Protein AF-A0A353M261-F1 (afdb_monomer_lite)

Sequence (138 aa):
PTGLLLSLHAPSGQVYTRVRRLRQSNNDLATIAEVNALSRAFSTNKVTVDQVREKLERLHKEGAPDTLQRQLIGGGGAMAFTMMYGGTMFDGLIAGVIGAIVLMVVSLLDRHPVPRVLQAALGAVVAASLAMGMSQFL

Secondary structure (DSSP, 8-state):
--EEEEEEE-TTS-EEEEEEE-SS----HHHHHHHHHHHHHHHTTSS-HHHHHHHHHHHHHTSPP--HHHHHHHHHHHHHHHHHTT--HHHHHHHHHHHHHHHHHHHHHHTTT--HHHHHHHHHHHHHHHHHHHHTT-

Structure (mmCIF, N/CA/C/O backbone):
data_AF-A0A353M261-F1
#
_entry.id   AF-A0A353M261-F1
#
loop_
_atom_site.group_PDB
_atom_site.id
_atom_site.type_symbol
_atom_site.label_atom_id
_atom_site.label_alt_id
_atom_site.label_comp_id
_atom_site.label_asym_id
_atom_site.label_entity_id
_atom_site.label_seq_id
_atom_site.pdbx_PDB_ins_code
_atom_site.Cartn_x
_atom_site.Cartn_y
_atom_site.Cartn_z
_atom_site.occupancy
_atom_site.B_iso_or_equiv
_atom_site.auth_seq_id
_atom_site.auth_comp_id
_atom_site.auth_asym_id
_atom_site.auth_atom_id
_atom_site.pdbx_PDB_model_num
ATOM 1 N N . PRO A 1 1 ? -7.851 -17.251 4.473 1.00 48.91 1 PRO A N 1
ATOM 2 C CA . PRO A 1 1 ? -9.130 -16.536 4.704 1.00 48.91 1 PRO A CA 1
ATOM 3 C C . PRO A 1 1 ? -9.028 -15.625 5.933 1.00 48.91 1 PRO A C 1
ATOM 5 O O . PRO A 1 1 ? -9.000 -16.115 7.054 1.00 48.91 1 PRO A O 1
ATOM 8 N N . THR A 1 2 ? -8.922 -14.316 5.722 1.00 78.44 2 THR A N 1
ATOM 9 C CA . THR A 1 2 ? -8.938 -13.306 6.789 1.00 78.44 2 THR A CA 1
ATOM 10 C C . THR A 1 2 ? -10.382 -12.925 7.135 1.00 78.44 2 THR A C 1
ATOM 12 O O . THR A 1 2 ? -11.243 -12.784 6.260 1.00 78.44 2 THR A O 1
ATOM 15 N N . GLY A 1 3 ? -10.678 -12.800 8.426 1.00 86.31 3 GLY A N 1
ATOM 16 C CA . GLY A 1 3 ? -12.000 -12.441 8.935 1.00 86.31 3 GLY A CA 1
ATOM 17 C C . GLY A 1 3 ? -11.885 -11.553 10.167 1.00 86.31 3 GLY A C 1
ATOM 18 O O . GLY A 1 3 ? -10.887 -11.610 10.878 1.00 86.31 3 GLY A O 1
ATOM 19 N N . LEU A 1 4 ? -12.903 -10.728 10.397 1.00 89.06 4 LEU A N 1
ATOM 20 C CA . LEU A 1 4 ? -13.033 -9.906 11.594 1.00 89.06 4 LEU A CA 1
ATOM 21 C C . LEU A 1 4 ? -13.931 -10.643 12.589 1.00 89.06 4 LEU A C 1
ATOM 23 O O . LEU A 1 4 ? -15.059 -11.012 12.248 1.00 89.06 4 LEU A O 1
ATOM 27 N N . LEU A 1 5 ? -13.422 -10.868 13.799 1.00 93.00 5 LEU A N 1
ATOM 28 C CA . LEU A 1 5 ? -14.143 -11.504 14.897 1.00 93.00 5 LEU A CA 1
ATOM 29 C C . LEU A 1 5 ? -14.386 -10.468 15.992 1.00 93.00 5 LEU A C 1
ATOM 31 O O . LEU A 1 5 ? -13.454 -9.811 16.442 1.00 93.00 5 LEU A O 1
ATOM 35 N N . LEU A 1 6 ? -15.641 -10.329 16.407 1.00 92.12 6 LEU A N 1
ATOM 36 C CA . LEU A 1 6 ? -16.053 -9.449 17.492 1.00 92.12 6 LEU A CA 1
ATOM 37 C C . LEU A 1 6 ? -16.772 -10.285 18.546 1.00 92.12 6 LEU A C 1
ATOM 39 O O . LEU A 1 6 ? -17.702 -11.017 18.208 1.00 92.12 6 LEU A O 1
ATOM 43 N N . SER A 1 7 ? -16.358 -10.160 19.805 1.00 93.25 7 SER A N 1
ATOM 44 C CA . SER A 1 7 ? -17.035 -10.784 20.941 1.00 93.25 7 SER A CA 1
ATOM 45 C C . SER A 1 7 ? -17.283 -9.748 22.032 1.00 93.25 7 SER A C 1
ATOM 47 O O . SER A 1 7 ? -16.369 -9.024 22.424 1.00 93.25 7 SER A O 1
ATOM 49 N N . LEU A 1 8 ? -18.527 -9.657 22.493 1.00 90.94 8 LEU A N 1
ATOM 50 C CA . LEU A 1 8 ? -18.977 -8.727 23.522 1.00 90.94 8 LEU A CA 1
ATOM 51 C C . LEU A 1 8 ? -19.554 -9.517 24.693 1.00 90.94 8 LEU A C 1
ATOM 53 O O . LEU A 1 8 ? -20.377 -10.410 24.495 1.00 90.94 8 LEU A O 1
ATOM 57 N N . HIS A 1 9 ? -19.135 -9.160 25.902 1.00 90.81 9 HIS A N 1
ATOM 58 C CA . HIS A 1 9 ? -19.639 -9.746 27.139 1.00 90.81 9 HIS A CA 1
ATOM 59 C C . HIS A 1 9 ? -20.566 -8.732 27.802 1.00 90.81 9 HIS A C 1
ATOM 61 O O . HIS A 1 9 ? -20.133 -7.639 28.168 1.00 90.81 9 HIS A O 1
ATOM 67 N N . ALA A 1 10 ? -21.848 -9.069 27.912 1.00 88.31 10 ALA A N 1
ATOM 68 C CA . ALA A 1 10 ? -22.809 -8.239 28.616 1.00 88.31 10 ALA A CA 1
ATOM 69 C C . ALA A 1 10 ? -22.684 -8.445 30.136 1.00 88.31 10 ALA A C 1
ATOM 71 O O . ALA A 1 10 ? -22.375 -9.556 30.576 1.00 88.31 10 ALA A O 1
ATOM 72 N N . PRO A 1 11 ? -23.010 -7.429 30.957 1.00 85.81 11 PRO A N 1
ATOM 73 C CA . PRO A 1 11 ? -23.049 -7.572 32.415 1.00 85.81 11 PRO A CA 1
ATOM 74 C C . PRO A 1 11 ? -23.992 -8.681 32.904 1.00 85.81 11 PRO A C 1
ATOM 76 O O . PRO A 1 11 ? -23.788 -9.227 33.981 1.00 85.81 11 PRO A O 1
ATOM 79 N N . SER A 1 12 ? -24.998 -9.050 32.102 1.00 89.81 12 SER A N 1
ATOM 80 C CA . SER A 1 12 ? -25.914 -10.164 32.375 1.00 89.81 12 SER A CA 1
ATOM 81 C C . SER A 1 12 ? -25.280 -11.557 32.230 1.00 89.81 12 SER A C 1
ATOM 83 O O . SER A 1 12 ? -25.973 -12.554 32.400 1.00 89.81 12 SER A O 1
ATOM 85 N N . GLY A 1 13 ? -23.995 -11.647 31.867 1.00 90.06 13 GLY A N 1
ATOM 86 C CA . GLY A 1 13 ? -23.294 -12.904 31.587 1.00 90.06 13 GLY A CA 1
ATOM 87 C C . GLY A 1 13 ? -23.494 -13.428 30.160 1.00 90.06 13 GLY A C 1
ATOM 88 O O . GLY A 1 13 ? -22.842 -14.391 29.763 1.00 90.06 13 GLY A O 1
ATOM 89 N N . GLN A 1 14 ? -24.349 -12.786 29.358 1.00 93.56 14 GLN A N 1
ATOM 90 C CA . GLN A 1 14 ? -24.562 -13.163 27.963 1.00 93.56 14 GLN A CA 1
ATOM 91 C C . GLN A 1 14 ? -23.364 -12.761 27.092 1.00 93.56 14 GLN A C 1
ATOM 93 O O . GLN A 1 14 ? -22.915 -11.613 27.123 1.00 93.56 14 GLN A O 1
ATOM 98 N N . VAL A 1 15 ? -22.900 -13.687 26.252 1.00 93.38 15 VAL A N 1
ATOM 99 C CA . VAL A 1 15 ? -21.846 -13.430 25.261 1.00 93.38 15 VAL A CA 1
ATOM 100 C C . VAL A 1 15 ? -22.459 -13.312 23.869 1.00 93.38 15 VAL A C 1
ATOM 102 O O . VAL A 1 15 ? -23.244 -14.165 23.448 1.00 93.38 15 VAL A O 1
ATOM 105 N N . TYR A 1 16 ? -22.078 -12.263 23.144 1.00 94.19 16 TYR A N 1
ATOM 106 C CA . TYR A 1 16 ? -22.451 -12.025 21.753 1.00 94.19 16 TYR A CA 1
ATOM 107 C C . TYR A 1 16 ? -21.207 -12.113 20.879 1.00 94.19 16 TYR A C 1
ATOM 109 O O . TYR A 1 16 ? -20.315 -11.275 20.991 1.00 94.19 16 TYR A O 1
ATOM 117 N N . THR A 1 17 ? -21.157 -13.094 19.979 1.00 94.31 17 THR A N 1
ATOM 118 C CA . THR A 1 17 ? -20.020 -13.280 19.068 1.00 94.31 17 THR A CA 1
ATOM 119 C C . THR A 1 17 ? -20.476 -13.178 17.620 1.00 94.31 17 THR A C 1
ATOM 121 O O . THR A 1 17 ? -21.452 -13.806 17.214 1.00 94.31 17 THR A O 1
ATOM 124 N N . ARG A 1 18 ? -19.749 -12.398 16.818 1.00 93.94 18 ARG A N 1
ATOM 125 C CA . ARG A 1 18 ? -19.987 -12.236 15.383 1.00 93.94 18 ARG A CA 1
ATOM 126 C C . ARG A 1 18 ? -18.687 -12.411 14.613 1.00 93.94 18 ARG A C 1
ATOM 128 O O . ARG A 1 18 ? -17.680 -11.782 14.926 1.00 93.94 18 ARG A O 1
ATOM 135 N N . VAL A 1 19 ? -18.737 -13.225 13.563 1.00 93.12 19 VAL A N 1
ATOM 136 C CA . VAL A 1 19 ? -17.619 -13.434 12.636 1.00 93.12 19 VAL A CA 1
ATOM 137 C C . VAL A 1 19 ? -18.021 -12.916 11.263 1.00 93.12 19 VAL A C 1
ATOM 139 O O . VAL A 1 19 ? -19.052 -13.309 10.718 1.00 93.12 19 VAL A O 1
ATOM 142 N N . ARG A 1 20 ? -17.214 -12.023 10.688 1.00 91.00 20 ARG A N 1
ATOM 143 C CA . ARG A 1 20 ? -17.421 -11.476 9.344 1.00 91.00 20 ARG A CA 1
ATOM 144 C C . ARG A 1 20 ? -16.236 -11.823 8.455 1.00 91.00 20 ARG A C 1
ATOM 146 O O . ARG A 1 20 ? -15.110 -11.410 8.718 1.00 91.00 20 ARG A O 1
ATOM 153 N N . ARG A 1 21 ? -16.491 -12.540 7.358 1.00 87.69 21 ARG A N 1
ATOM 154 C CA . ARG A 1 21 ? -15.479 -12.780 6.320 1.00 87.69 21 ARG A CA 1
ATOM 155 C C . ARG A 1 21 ? -15.219 -11.493 5.539 1.00 87.69 21 ARG A C 1
ATOM 157 O O . ARG A 1 21 ? -16.161 -10.889 5.023 1.00 87.69 21 ARG A O 1
ATOM 164 N N . LEU A 1 22 ? -13.951 -11.115 5.404 1.00 84.62 22 LEU A N 1
ATOM 165 C CA . LEU A 1 22 ? -13.533 -10.0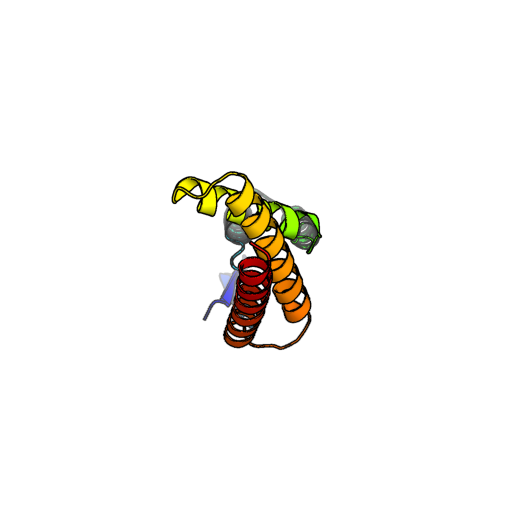13 4.541 1.00 84.62 22 LEU A CA 1
ATOM 166 C C . LEU A 1 22 ? -13.236 -10.588 3.152 1.00 84.62 22 LEU A C 1
ATOM 168 O O . LEU A 1 22 ? -12.351 -11.425 2.991 1.00 84.62 22 LEU A O 1
ATOM 172 N N . ARG A 1 23 ? -14.041 -10.211 2.150 1.00 73.19 23 ARG A N 1
ATOM 173 C CA . ARG A 1 23 ? -13.853 -10.666 0.756 1.00 73.19 23 ARG A CA 1
ATOM 174 C C . ARG A 1 23 ? -12.738 -9.904 0.047 1.00 73.19 23 ARG A C 1
ATOM 176 O O . ARG A 1 23 ? -12.088 -10.453 -0.832 1.00 73.19 23 ARG A O 1
ATOM 183 N N . GLN A 1 24 ? -12.527 -8.664 0.463 1.00 67.25 24 GLN A N 1
ATOM 184 C CA . GLN A 1 24 ? -11.432 -7.812 0.047 1.00 67.25 24 GLN A CA 1
ATOM 185 C C . GLN A 1 24 ? -10.796 -7.283 1.329 1.00 67.25 24 GLN A C 1
ATOM 187 O O . GLN A 1 24 ? -11.476 -6.677 2.155 1.00 67.25 24 GLN A O 1
ATOM 192 N N . SER A 1 25 ? -9.519 -7.588 1.534 1.00 67.38 25 SER A N 1
ATOM 193 C CA . SER A 1 25 ? -8.721 -6.999 2.604 1.00 67.38 25 SER A CA 1
ATOM 194 C C . SER A 1 25 ? -7.417 -6.504 2.006 1.00 67.38 25 SER A C 1
ATOM 196 O O . SER A 1 25 ? -6.716 -7.265 1.334 1.00 67.38 25 SER A O 1
ATOM 198 N N . ASN A 1 26 ? -7.087 -5.246 2.269 1.00 68.69 26 ASN A N 1
ATOM 199 C CA . ASN A 1 26 ? -5.722 -4.775 2.102 1.00 68.69 26 ASN A CA 1
ATOM 200 C C . ASN A 1 26 ? -4.895 -5.220 3.310 1.00 68.69 26 ASN A C 1
ATOM 202 O O . ASN A 1 26 ? -5.411 -5.303 4.425 1.00 68.69 26 ASN A O 1
ATOM 206 N N . ASN A 1 27 ? -3.616 -5.520 3.083 1.00 71.62 27 ASN A N 1
ATOM 207 C CA . ASN A 1 27 ? -2.671 -5.883 4.142 1.00 71.62 27 ASN A CA 1
ATOM 208 C C . ASN A 1 27 ? -2.121 -4.626 4.822 1.00 71.62 27 ASN A C 1
ATOM 210 O O . ASN A 1 27 ? -0.912 -4.458 4.956 1.00 71.62 27 ASN A O 1
ATOM 214 N N . ASP A 1 28 ? -3.013 -3.727 5.220 1.00 83.44 28 ASP A N 1
ATOM 215 C CA . ASP A 1 28 ? -2.632 -2.590 6.039 1.00 83.44 28 ASP A CA 1
ATOM 216 C C . ASP A 1 28 ? -2.458 -3.064 7.484 1.00 83.44 28 ASP A C 1
ATOM 218 O O . ASP A 1 28 ? -3.385 -3.075 8.299 1.00 83.44 28 ASP A O 1
ATOM 222 N N . LEU A 1 29 ? -1.245 -3.536 7.772 1.00 87.94 29 LEU A N 1
ATOM 223 C CA . LEU A 1 29 ? -0.876 -4.037 9.089 1.00 87.94 29 LEU A CA 1
ATOM 224 C C . LEU A 1 29 ? -0.922 -2.935 10.154 1.00 87.94 29 LEU A C 1
ATOM 226 O O . LEU A 1 29 ? -1.154 -3.261 11.317 1.00 87.94 29 LEU A O 1
ATOM 230 N N . ALA A 1 30 ? -0.752 -1.663 9.775 1.00 89.31 30 ALA A N 1
ATOM 231 C CA . ALA A 1 30 ? -0.845 -0.539 10.701 1.00 89.31 30 ALA A CA 1
ATOM 232 C C . ALA A 1 30 ? -2.293 -0.360 11.169 1.00 89.31 30 ALA A C 1
ATOM 234 O O . ALA A 1 30 ? -2.561 -0.436 12.368 1.00 89.31 30 ALA A O 1
ATOM 235 N N . THR A 1 31 ? -3.243 -0.280 10.232 1.00 88.81 31 THR A N 1
ATOM 236 C CA . THR A 1 31 ? -4.677 -0.224 10.555 1.00 88.81 31 THR A CA 1
ATOM 237 C C . THR A 1 31 ? -5.119 -1.444 11.370 1.00 88.81 31 THR A C 1
ATOM 239 O O . THR A 1 31 ? -5.835 -1.311 12.364 1.00 88.81 31 THR A O 1
ATOM 242 N N . ILE A 1 32 ? -4.663 -2.650 11.012 1.00 90.00 32 ILE A N 1
ATOM 243 C CA . ILE A 1 32 ? -4.963 -3.872 11.779 1.00 90.00 32 ILE A CA 1
ATOM 244 C C . ILE A 1 32 ? -4.422 -3.772 13.214 1.00 90.00 32 ILE A C 1
ATOM 246 O O . ILE A 1 32 ? -5.120 -4.133 14.167 1.00 90.00 32 ILE A O 1
ATOM 250 N N . ALA A 1 33 ? -3.189 -3.295 13.391 1.00 92.50 33 ALA A N 1
ATOM 251 C CA . ALA A 1 33 ? -2.583 -3.120 14.705 1.00 92.50 33 ALA A CA 1
ATOM 252 C C . ALA A 1 33 ? -3.339 -2.083 15.550 1.00 92.50 33 ALA A C 1
ATOM 254 O O . ALA A 1 33 ? -3.596 -2.344 16.729 1.00 92.50 33 ALA A O 1
ATOM 255 N N . GLU A 1 34 ? -3.758 -0.964 14.952 1.00 93.06 34 GLU A N 1
ATOM 256 C CA . GLU A 1 34 ? -4.533 0.084 15.623 1.00 93.06 34 GLU A CA 1
ATOM 257 C C . GLU A 1 34 ? -5.916 -0.401 16.061 1.00 93.06 34 GLU A C 1
ATOM 259 O O . GLU A 1 34 ? -6.284 -0.223 17.224 1.00 93.06 34 GLU A O 1
ATOM 264 N N . VAL A 1 35 ? -6.660 -1.091 15.191 1.00 92.81 35 VAL A N 1
ATOM 265 C CA . VAL A 1 35 ? -7.969 -1.669 15.546 1.00 92.81 35 VAL A CA 1
ATOM 266 C C . VAL A 1 35 ? -7.828 -2.687 16.683 1.00 92.81 35 VAL A C 1
ATOM 268 O O . VAL A 1 35 ? -8.615 -2.679 17.632 1.00 92.81 35 VAL A O 1
ATOM 271 N N . ASN A 1 36 ? -6.795 -3.532 16.648 1.00 93.81 36 ASN A N 1
ATOM 272 C CA . ASN A 1 36 ? -6.532 -4.500 17.715 1.00 93.81 36 ASN A CA 1
ATOM 273 C C . ASN A 1 36 ? -6.133 -3.823 19.036 1.00 93.81 36 ASN A C 1
ATOM 275 O O . ASN A 1 36 ? -6.534 -4.269 20.115 1.00 93.81 36 ASN A O 1
ATOM 279 N N . ALA A 1 37 ? -5.348 -2.745 18.979 1.00 95.25 37 ALA A N 1
ATOM 280 C CA . ALA A 1 37 ? -5.016 -1.944 20.153 1.00 95.25 37 ALA A CA 1
ATOM 281 C C . ALA A 1 37 ? -6.265 -1.268 20.738 1.00 95.25 37 ALA A C 1
ATOM 283 O O . ALA A 1 37 ? -6.460 -1.296 21.955 1.00 95.25 37 ALA A O 1
ATOM 284 N N . LEU A 1 38 ? -7.144 -0.742 19.882 1.00 95.25 38 LEU A N 1
ATOM 285 C CA . LEU A 1 38 ? -8.414 -0.141 20.277 1.00 95.25 38 LEU A CA 1
ATOM 286 C C . LEU A 1 38 ? -9.340 -1.158 20.954 1.00 95.25 38 LEU A C 1
ATOM 288 O O . LEU A 1 38 ? -9.904 -0.851 22.002 1.00 95.25 38 LEU A O 1
ATOM 292 N N . SER A 1 39 ? -9.428 -2.385 20.426 1.00 94.12 39 SER A N 1
ATOM 293 C CA . SER A 1 39 ? -10.176 -3.477 21.064 1.00 94.12 39 SER A CA 1
ATOM 294 C C . SER A 1 39 ? -9.671 -3.753 22.481 1.00 94.12 39 SER A C 1
ATOM 296 O O . SER A 1 39 ? -10.479 -3.829 23.402 1.00 94.12 39 SER A O 1
ATOM 298 N N . ARG A 1 40 ? -8.351 -3.858 22.685 1.00 94.88 40 ARG A N 1
ATOM 299 C CA . ARG A 1 40 ? -7.763 -4.081 24.020 1.00 94.88 40 ARG A CA 1
ATOM 300 C C . ARG A 1 40 ? -8.019 -2.913 24.976 1.00 94.88 40 ARG A C 1
ATOM 302 O O . ARG A 1 40 ? -8.288 -3.129 26.158 1.00 94.88 40 ARG A O 1
ATOM 309 N N . ALA A 1 41 ? -7.944 -1.679 24.479 1.00 95.31 41 ALA A N 1
ATOM 310 C CA . ALA A 1 41 ? -8.241 -0.488 25.271 1.00 95.31 41 ALA A CA 1
ATOM 311 C C . ALA A 1 41 ? -9.713 -0.454 25.710 1.00 95.31 41 ALA A C 1
ATOM 313 O O . ALA A 1 41 ? -10.002 -0.146 26.865 1.00 95.31 41 ALA A O 1
ATOM 314 N N . PHE A 1 42 ? -10.633 -0.823 24.816 1.00 94.31 42 PHE A N 1
ATOM 315 C CA . PHE A 1 42 ? -12.057 -0.899 25.127 1.00 94.31 42 PHE A CA 1
ATOM 316 C C . PHE A 1 42 ? -12.352 -1.997 26.156 1.00 94.31 42 PHE A C 1
ATOM 318 O O . PHE A 1 42 ? -13.017 -1.738 27.151 1.00 94.31 42 PHE A O 1
ATOM 325 N N . SER A 1 43 ? -11.762 -3.188 26.003 1.00 92.19 43 SER A N 1
ATOM 326 C CA . SER A 1 43 ? -11.913 -4.291 26.968 1.00 92.19 43 SER A CA 1
ATOM 327 C C . SER A 1 43 ? -11.370 -3.981 28.367 1.00 92.19 43 SER A C 1
ATOM 329 O O . SER A 1 43 ? -11.749 -4.645 29.324 1.00 92.19 43 SER A O 1
ATOM 331 N N . THR A 1 44 ? -10.481 -2.993 28.498 1.00 93.56 44 THR A N 1
ATOM 332 C CA . THR A 1 44 ? -9.914 -2.554 29.785 1.00 93.56 44 THR A CA 1
ATOM 333 C C . THR A 1 44 ? -10.565 -1.274 30.320 1.00 93.56 44 THR A C 1
ATOM 335 O O . THR A 1 44 ? -10.017 -0.657 31.229 1.00 93.56 44 THR A O 1
ATOM 338 N N . ASN A 1 45 ? -11.717 -0.863 29.767 1.00 90.75 45 ASN A N 1
ATOM 339 C CA . ASN A 1 45 ? -12.437 0.371 30.115 1.00 90.75 45 ASN A CA 1
ATOM 340 C C . ASN A 1 45 ? -11.578 1.650 30.031 1.00 90.75 45 ASN A C 1
ATOM 342 O O . ASN A 1 45 ? -11.881 2.652 30.673 1.00 90.75 45 ASN A O 1
ATOM 346 N N . LYS A 1 46 ? -10.508 1.645 29.224 1.00 93.12 46 LYS A N 1
ATOM 347 C CA . LYS A 1 46 ? -9.640 2.820 29.020 1.00 93.12 46 LYS A CA 1
ATOM 348 C C . LYS A 1 46 ? -10.200 3.810 28.003 1.00 93.12 46 LYS A C 1
ATOM 350 O O . LYS A 1 46 ? -9.705 4.929 27.913 1.00 93.12 46 LYS A O 1
ATOM 355 N N . VAL A 1 47 ? -11.175 3.384 27.204 1.00 94.94 47 VAL A N 1
ATOM 356 C CA . VAL A 1 47 ? -11.843 4.208 26.193 1.00 94.94 47 VAL A CA 1
ATOM 357 C C . VAL A 1 47 ? -13.346 3.967 26.231 1.00 94.94 47 VAL A C 1
ATOM 359 O O . VAL A 1 47 ? -13.792 2.846 26.477 1.00 94.94 47 VAL A O 1
ATOM 362 N N . THR A 1 48 ? -14.124 5.014 25.974 1.00 94.19 48 THR A N 1
ATOM 363 C CA . THR A 1 48 ? -15.588 4.927 25.886 1.00 94.19 48 THR A CA 1
ATOM 364 C C . THR A 1 48 ? -16.035 4.432 24.511 1.00 94.19 48 THR A C 1
ATOM 366 O O . THR A 1 48 ? -15.272 4.449 23.544 1.00 94.19 48 THR A O 1
ATOM 369 N N . VAL A 1 49 ? -17.300 4.014 24.397 1.00 92.81 49 VAL A N 1
ATOM 370 C CA . VAL A 1 49 ? -17.895 3.611 23.109 1.00 92.81 49 VAL A CA 1
ATOM 371 C C . VAL A 1 49 ? -17.832 4.749 22.084 1.00 92.81 49 VAL A C 1
ATOM 373 O O . VAL A 1 49 ? -17.501 4.503 20.925 1.00 92.81 49 VAL A O 1
ATOM 376 N N . ASP A 1 50 ? -18.079 5.993 22.504 1.00 95.44 50 ASP A N 1
ATOM 377 C CA . ASP A 1 50 ? -17.993 7.158 21.615 1.00 95.44 50 ASP A CA 1
ATOM 378 C C . ASP A 1 50 ? -16.570 7.381 21.092 1.00 95.44 50 ASP A C 1
ATOM 380 O O . ASP A 1 50 ? -16.387 7.600 19.897 1.00 95.44 50 ASP A O 1
ATOM 384 N N . GLN A 1 51 ? -15.555 7.229 21.948 1.00 95.25 51 GLN A N 1
ATOM 385 C CA . GLN A 1 51 ? -14.148 7.326 21.542 1.00 95.25 51 GLN A CA 1
ATOM 386 C C . GLN A 1 51 ? -13.734 6.192 20.600 1.00 95.25 51 GLN A C 1
ATOM 388 O O . GLN A 1 51 ? -12.917 6.394 19.701 1.00 95.25 51 GLN A O 1
ATOM 393 N N . VAL A 1 52 ? -14.278 4.986 20.794 1.00 95.00 52 VAL A N 1
ATOM 394 C CA . VAL A 1 52 ? -14.077 3.873 19.857 1.00 95.00 52 VAL A CA 1
ATOM 395 C C . VAL A 1 52 ? -14.683 4.217 18.499 1.00 95.00 52 VAL A C 1
ATOM 397 O O . VAL A 1 52 ? -14.004 4.044 17.489 1.00 9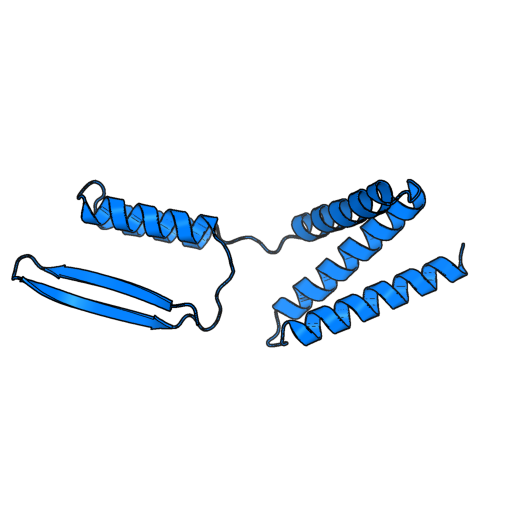5.00 52 VAL A O 1
ATOM 400 N N . ARG A 1 53 ? -15.916 4.744 18.461 1.00 95.31 53 ARG A N 1
ATOM 401 C CA . ARG A 1 53 ? -16.566 5.177 17.214 1.00 95.31 53 ARG A CA 1
ATOM 402 C C . ARG A 1 53 ? -15.733 6.237 16.498 1.00 95.31 53 ARG A C 1
ATOM 404 O O . ARG A 1 53 ? -15.418 6.052 15.329 1.00 95.31 53 ARG A O 1
ATOM 411 N N . GLU A 1 54 ? -15.325 7.289 17.200 1.00 95.62 54 GLU A N 1
ATOM 412 C CA . GLU A 1 54 ? -14.526 8.382 16.633 1.00 95.62 54 GLU A CA 1
ATOM 413 C C . GLU A 1 54 ? -13.200 7.880 16.042 1.00 95.62 54 GLU A C 1
ATOM 415 O O . GLU A 1 54 ? -12.856 8.202 14.905 1.00 95.62 54 GLU A O 1
ATOM 420 N N . LYS A 1 55 ? -12.471 7.025 16.771 1.00 94.12 55 LYS A N 1
ATOM 421 C CA . LYS A 1 55 ? -11.209 6.450 16.281 1.00 94.12 55 LYS A CA 1
ATOM 422 C C . LYS A 1 55 ? -11.409 5.546 15.068 1.00 94.12 55 LYS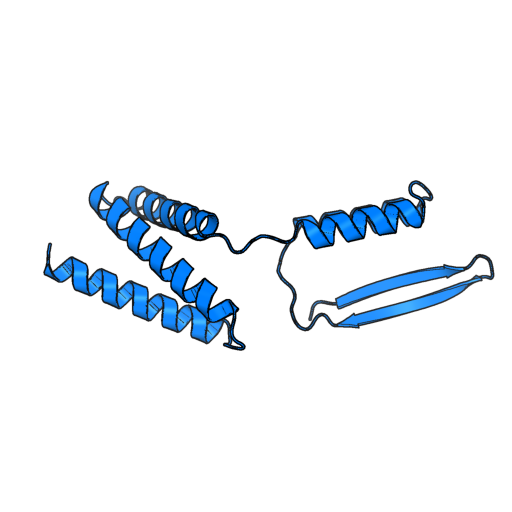 A C 1
ATOM 424 O O . LYS A 1 55 ? -10.599 5.591 14.147 1.00 94.12 55 LYS A O 1
ATOM 429 N N . LEU A 1 56 ? -12.474 4.746 15.043 1.00 93.56 56 LEU A N 1
ATOM 430 C CA . LEU A 1 56 ? -12.805 3.917 13.882 1.00 93.56 56 LEU A CA 1
ATOM 431 C C . LEU A 1 56 ? -13.198 4.768 12.666 1.00 93.56 56 LEU A C 1
ATOM 433 O O . LEU A 1 56 ? -12.798 4.445 11.550 1.00 93.56 56 LEU A O 1
ATOM 437 N N . GLU A 1 57 ? -13.936 5.861 12.863 1.00 93.25 57 GLU A N 1
ATOM 438 C CA . GLU A 1 57 ? -14.266 6.812 11.794 1.00 93.25 57 GLU A CA 1
ATOM 439 C C . GLU A 1 57 ? -13.022 7.519 11.252 1.00 93.25 57 GLU A C 1
ATOM 441 O O . GLU A 1 57 ? -12.903 7.705 10.040 1.00 93.25 57 GLU A O 1
ATOM 446 N N . ARG A 1 58 ? -12.076 7.880 12.126 1.00 91.94 58 ARG A N 1
ATOM 447 C CA . ARG A 1 58 ? -10.787 8.450 11.724 1.00 91.94 58 ARG A CA 1
ATOM 448 C C . ARG A 1 58 ? -9.994 7.464 10.866 1.00 91.94 58 ARG A C 1
ATOM 450 O O . ARG A 1 58 ? -9.644 7.804 9.741 1.00 91.94 58 ARG A O 1
ATOM 457 N N . LEU A 1 59 ? -9.822 6.231 11.346 1.00 88.75 59 LEU A N 1
ATOM 458 C CA . LEU A 1 59 ? -9.156 5.151 10.609 1.00 88.75 59 LEU A CA 1
ATOM 459 C C . LEU A 1 59 ? -9.812 4.872 9.252 1.00 88.75 59 LEU A C 1
ATOM 461 O O . LEU A 1 59 ? -9.137 4.559 8.277 1.00 88.75 59 LEU A O 1
ATOM 465 N N . HIS A 1 60 ? -11.138 4.995 9.167 1.00 85.62 60 HIS A N 1
ATOM 466 C CA . HIS A 1 60 ? -11.854 4.833 7.907 1.00 85.62 60 HIS A CA 1
ATOM 467 C C . HIS A 1 60 ? -11.544 5.955 6.903 1.00 85.62 60 HIS A C 1
ATOM 469 O O . HIS A 1 60 ? -11.418 5.684 5.710 1.00 85.62 60 HIS A O 1
ATOM 475 N N . LYS A 1 61 ? -11.407 7.201 7.376 1.00 82.88 61 LYS A N 1
ATOM 476 C CA . LYS A 1 61 ? -11.094 8.378 6.546 1.00 82.88 61 LYS A CA 1
ATOM 477 C C . LYS A 1 61 ? -9.621 8.461 6.144 1.00 82.88 61 LYS A C 1
ATOM 479 O O . LYS A 1 61 ? -9.327 8.980 5.075 1.00 82.88 61 LYS A O 1
ATOM 484 N N . GLU A 1 62 ? -8.717 7.952 6.978 1.00 75.56 62 GLU A N 1
ATOM 485 C CA . GLU A 1 62 ? -7.267 7.900 6.724 1.00 75.56 62 GLU A CA 1
ATOM 486 C C . GLU A 1 62 ? -6.869 6.854 5.668 1.00 75.56 62 GLU A C 1
ATOM 488 O O . GLU A 1 62 ? -5.705 6.796 5.273 1.00 75.56 62 GLU A O 1
ATOM 493 N N . GLY A 1 63 ? -7.823 6.046 5.185 1.00 63.62 63 GLY A N 1
ATOM 494 C CA . GLY A 1 63 ? -7.598 5.063 4.130 1.00 63.62 63 GLY A CA 1
ATOM 495 C C . GLY A 1 63 ? -6.812 5.644 2.950 1.00 63.62 63 GLY A C 1
ATOM 496 O O . GLY A 1 63 ? -7.133 6.718 2.442 1.00 63.62 63 GLY A O 1
ATOM 497 N N . ALA A 1 64 ? -5.761 4.925 2.543 1.00 57.28 64 ALA A N 1
ATOM 498 C CA . ALA A 1 64 ? -4.735 5.429 1.639 1.00 57.28 64 ALA A CA 1
ATOM 499 C C . ALA A 1 64 ? -5.329 6.034 0.351 1.00 57.28 64 ALA A C 1
ATOM 501 O O . ALA A 1 64 ? -6.012 5.326 -0.398 1.00 57.28 64 ALA A O 1
ATOM 502 N N . PRO A 1 65 ? -5.046 7.312 0.046 1.00 55.12 65 PRO A N 1
ATOM 503 C CA . PRO A 1 65 ? -5.418 7.876 -1.235 1.00 55.12 65 PRO A CA 1
ATOM 504 C C . PRO A 1 65 ? -4.575 7.215 -2.334 1.00 55.12 65 PRO A C 1
ATOM 506 O O . PRO A 1 65 ? -3.351 7.115 -2.234 1.00 55.12 65 PRO A O 1
ATOM 509 N N . ASP A 1 66 ? -5.234 6.757 -3.396 1.00 60.22 66 ASP A N 1
ATOM 510 C CA . ASP A 1 66 ? -4.578 6.252 -4.603 1.00 60.22 66 ASP A CA 1
ATOM 511 C C . ASP A 1 66 ? -4.065 7.445 -5.424 1.00 60.22 66 ASP A C 1
ATOM 513 O O . ASP A 1 66 ? -4.678 7.885 -6.398 1.00 60.22 66 ASP A O 1
ATOM 517 N N . THR A 1 67 ? -2.994 8.071 -4.936 1.00 67.00 67 THR A N 1
ATOM 518 C CA . THR A 1 67 ? -2.428 9.295 -5.505 1.00 67.00 67 THR A CA 1
ATOM 519 C C . THR A 1 67 ? -1.265 9.013 -6.438 1.00 67.00 67 THR A C 1
ATOM 521 O O . THR A 1 67 ? -0.462 8.099 -6.251 1.00 67.00 67 THR A O 1
ATOM 524 N N . LEU A 1 68 ? -1.114 9.909 -7.412 1.00 74.06 68 LEU A N 1
ATOM 525 C CA . LEU A 1 68 ? 0.006 9.951 -8.352 1.00 74.06 68 LEU A CA 1
ATOM 526 C C . LEU A 1 68 ? 1.375 10.002 -7.633 1.00 74.06 68 LEU A C 1
ATOM 528 O O . LEU A 1 68 ? 2.362 9.472 -8.131 1.00 74.06 68 LEU A O 1
ATOM 532 N N . GLN A 1 69 ? 1.421 10.534 -6.403 1.00 81.38 69 GLN A N 1
ATOM 533 C CA . GLN A 1 69 ? 2.604 10.490 -5.531 1.00 81.38 69 GLN A CA 1
ATOM 534 C C . GLN A 1 69 ? 3.091 9.065 -5.238 1.00 81.38 69 GLN A C 1
ATOM 536 O O . GLN A 1 69 ? 4.293 8.816 -5.282 1.00 81.38 69 GLN A O 1
ATOM 541 N N . ARG A 1 70 ? 2.186 8.111 -4.986 1.00 82.06 70 ARG A N 1
ATOM 542 C CA . ARG A 1 70 ? 2.553 6.710 -4.725 1.00 82.06 70 ARG A CA 1
ATOM 543 C C . ARG A 1 70 ? 3.244 6.080 -5.935 1.00 82.06 70 ARG A C 1
ATOM 545 O O . ARG A 1 70 ? 4.203 5.330 -5.770 1.00 82.06 70 ARG A O 1
ATOM 552 N N . GLN A 1 71 ? 2.776 6.407 -7.138 1.00 85.38 71 GLN A N 1
ATOM 553 C CA . GLN A 1 71 ? 3.343 5.910 -8.394 1.00 85.38 71 GLN A CA 1
ATOM 554 C C . GLN A 1 71 ? 4.748 6.486 -8.624 1.00 85.38 71 GLN A C 1
ATOM 556 O O . GLN A 1 71 ? 5.667 5.737 -8.945 1.00 85.38 71 GLN A O 1
ATOM 561 N N . LEU A 1 72 ? 4.940 7.786 -8.369 1.00 86.12 72 LEU A N 1
ATOM 562 C CA . LEU A 1 72 ? 6.249 8.443 -8.468 1.00 86.12 72 LEU A CA 1
ATOM 563 C C . LEU A 1 72 ? 7.260 7.890 -7.454 1.00 86.12 72 LEU A C 1
ATOM 565 O O . LEU A 1 72 ? 8.389 7.580 -7.824 1.00 86.12 72 LEU A O 1
ATOM 569 N N . ILE A 1 73 ? 6.854 7.712 -6.192 1.00 89.12 73 ILE A N 1
ATOM 570 C CA . ILE A 1 73 ? 7.716 7.130 -5.149 1.00 89.12 73 ILE A CA 1
ATOM 571 C C . ILE A 1 73 ? 8.096 5.690 -5.508 1.00 89.12 73 ILE A C 1
ATOM 573 O O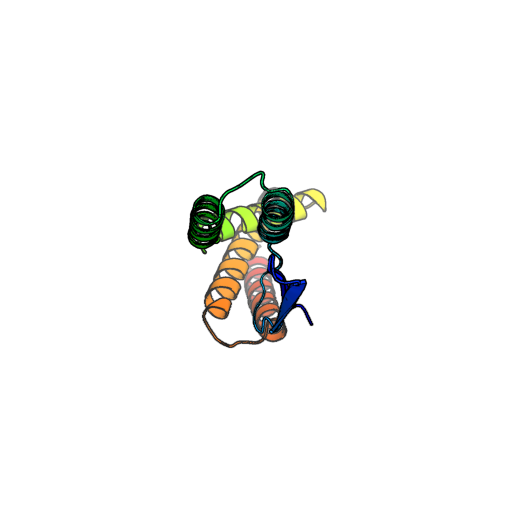 . ILE A 1 73 ? 9.256 5.306 -5.376 1.00 89.12 73 ILE A O 1
ATOM 577 N N . GLY A 1 74 ? 7.142 4.896 -5.999 1.00 87.44 74 GLY A N 1
ATOM 578 C CA . GLY A 1 74 ? 7.422 3.532 -6.438 1.00 87.44 74 GLY A CA 1
ATOM 579 C C . GLY A 1 74 ? 8.364 3.468 -7.648 1.00 87.44 74 GLY A C 1
ATOM 580 O O . GLY A 1 74 ? 9.241 2.607 -7.680 1.00 87.44 74 GLY A O 1
ATOM 581 N N . GLY A 1 75 ? 8.267 4.421 -8.583 1.00 91.94 75 GLY A N 1
ATOM 582 C CA . GLY A 1 75 ? 9.269 4.623 -9.635 1.00 91.94 75 GLY A CA 1
ATOM 583 C C . GLY A 1 75 ? 10.653 4.954 -9.067 1.00 91.94 75 GLY A C 1
ATOM 584 O O . GLY A 1 75 ? 11.646 4.351 -9.464 1.00 91.94 75 GLY A O 1
ATOM 585 N N . GLY A 1 76 ? 10.731 5.822 -8.055 1.00 94.00 76 GLY A N 1
ATOM 586 C CA . GLY A 1 76 ? 11.973 6.067 -7.311 1.00 94.00 76 GLY A CA 1
ATOM 587 C C . GLY A 1 76 ? 12.568 4.791 -6.700 1.00 94.00 76 GLY A C 1
ATOM 588 O O . GLY A 1 76 ? 13.779 4.587 -6.744 1.00 94.00 76 GLY A O 1
ATOM 589 N N . GLY A 1 77 ? 11.719 3.882 -6.212 1.00 94.19 77 GLY A N 1
ATOM 590 C CA . GLY A 1 77 ? 12.135 2.547 -5.778 1.00 94.19 77 GLY A CA 1
ATOM 591 C C . GLY A 1 77 ? 12.790 1.738 -6.901 1.00 94.19 77 GLY A C 1
ATOM 592 O O . GLY A 1 77 ? 13.870 1.188 -6.703 1.00 94.19 77 GLY A O 1
ATOM 593 N N . ALA A 1 78 ? 12.184 1.707 -8.092 1.00 94.69 78 ALA A N 1
ATOM 594 C CA . ALA A 1 78 ? 12.749 1.013 -9.253 1.00 94.69 78 ALA A CA 1
ATOM 595 C C . ALA A 1 78 ? 14.111 1.595 -9.677 1.00 94.69 78 ALA A C 1
ATOM 597 O O . ALA A 1 78 ? 15.049 0.837 -9.912 1.00 94.69 78 ALA A O 1
ATOM 598 N N . MET A 1 79 ? 14.250 2.925 -9.686 1.00 95.69 79 MET A N 1
ATOM 599 C CA . MET A 1 79 ? 15.530 3.606 -9.918 1.00 95.69 79 MET A CA 1
ATOM 600 C C . MET A 1 79 ? 16.597 3.166 -8.906 1.00 95.69 79 MET A C 1
ATOM 602 O O . MET A 1 79 ? 17.695 2.770 -9.298 1.00 95.69 79 MET A O 1
ATOM 606 N N . ALA A 1 80 ? 16.270 3.204 -7.611 1.00 95.88 80 ALA A N 1
ATOM 607 C CA . ALA A 1 80 ? 17.193 2.824 -6.546 1.00 95.88 80 ALA A CA 1
ATOM 608 C C . ALA A 1 80 ? 17.639 1.358 -6.665 1.00 95.88 80 ALA A C 1
ATOM 610 O O . ALA A 1 80 ? 18.822 1.063 -6.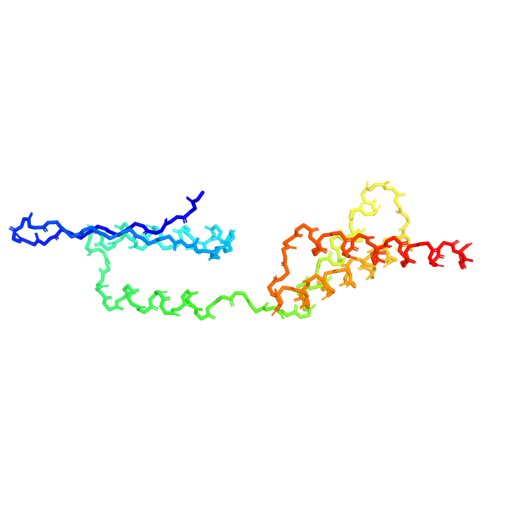497 1.00 95.88 80 ALA A O 1
ATOM 611 N N . PHE A 1 81 ? 16.722 0.448 -7.008 1.00 95.81 81 PHE A N 1
ATOM 612 C CA . PHE A 1 81 ? 17.058 -0.955 -7.249 1.00 95.81 81 PHE A CA 1
ATOM 613 C C . PHE A 1 81 ? 18.014 -1.122 -8.431 1.00 95.81 81 PHE A C 1
ATOM 615 O O . PHE A 1 81 ? 19.026 -1.803 -8.287 1.00 95.81 81 PHE A O 1
ATOM 622 N N . THR A 1 82 ? 17.760 -0.475 -9.569 1.00 95.50 82 THR A N 1
ATOM 623 C CA . THR A 1 82 ? 18.662 -0.546 -10.730 1.00 95.50 82 THR A CA 1
ATOM 624 C C . THR A 1 82 ? 20.071 -0.073 -10.382 1.00 95.50 82 THR A C 1
ATOM 626 O O . THR A 1 82 ? 21.046 -0.744 -10.715 1.00 95.50 82 THR A O 1
ATOM 629 N N . MET A 1 83 ? 20.188 1.029 -9.639 1.00 95.31 83 MET A N 1
ATOM 630 C CA . MET A 1 83 ? 21.477 1.532 -9.158 1.00 95.31 83 MET A CA 1
ATOM 631 C C . MET A 1 83 ? 22.166 0.556 -8.197 1.00 95.31 83 MET A C 1
ATOM 633 O O . MET A 1 83 ? 23.370 0.334 -8.299 1.00 95.31 83 MET A O 1
ATOM 637 N N . MET A 1 84 ? 21.408 -0.067 -7.289 1.00 96.69 84 MET A N 1
ATOM 638 C CA . MET A 1 84 ? 21.930 -1.057 -6.339 1.00 96.69 84 MET A CA 1
ATOM 639 C C . MET A 1 84 ? 22.513 -2.291 -7.044 1.00 96.69 84 MET A C 1
ATOM 641 O O . MET A 1 84 ? 23.489 -2.863 -6.566 1.00 96.69 84 MET A O 1
ATOM 645 N N . TYR A 1 85 ? 21.948 -2.680 -8.189 1.00 95.44 85 TYR A N 1
ATOM 646 C CA . TYR A 1 85 ? 22.427 -3.797 -9.009 1.00 95.44 85 TYR A CA 1
ATOM 647 C C . TYR A 1 85 ? 23.479 -3.392 -10.058 1.00 95.44 85 TYR A C 1
ATOM 649 O O . TYR A 1 85 ? 23.795 -4.182 -10.946 1.00 95.44 85 TYR A O 1
ATOM 657 N N . GLY A 1 86 ? 24.059 -2.192 -9.940 1.00 92.50 86 GLY A N 1
ATOM 658 C CA . GLY A 1 86 ? 25.180 -1.742 -10.769 1.00 92.50 86 GLY A CA 1
ATOM 659 C C . GLY A 1 86 ? 24.789 -1.042 -12.073 1.00 92.50 86 GLY A C 1
ATOM 660 O O . GLY A 1 86 ? 25.653 -0.837 -12.921 1.00 92.50 86 GLY A O 1
ATOM 661 N N . GLY A 1 87 ? 23.519 -0.665 -12.246 1.00 92.19 87 GLY A N 1
ATOM 662 C CA . GLY A 1 87 ? 23.077 0.168 -13.365 1.00 92.19 87 GLY A CA 1
ATOM 663 C C . GLY A 1 87 ? 23.561 1.616 -13.247 1.00 92.19 87 GLY A C 1
ATOM 664 O O . GLY A 1 87 ? 23.807 2.134 -12.154 1.00 92.19 87 GLY A O 1
ATOM 665 N N . THR A 1 88 ? 23.682 2.296 -14.383 1.00 94.06 88 THR A N 1
ATOM 666 C CA . THR A 1 88 ? 24.070 3.711 -14.434 1.00 94.06 88 THR A CA 1
ATOM 667 C C . THR A 1 88 ? 22.936 4.628 -13.954 1.00 94.06 88 THR A C 1
ATOM 669 O O . THR A 1 88 ? 21.789 4.205 -13.806 1.00 94.06 88 THR A O 1
ATOM 672 N N . MET A 1 89 ? 23.219 5.922 -13.742 1.00 92.44 89 MET A N 1
ATOM 673 C CA . MET A 1 89 ? 22.159 6.905 -13.432 1.00 92.44 89 MET A CA 1
ATOM 674 C C . MET A 1 89 ? 21.105 6.975 -14.534 1.00 92.44 89 MET A C 1
ATOM 676 O O . MET A 1 89 ? 19.928 7.198 -14.258 1.00 92.44 89 MET A O 1
ATOM 680 N N . PHE A 1 90 ? 21.529 6.766 -15.778 1.00 92.06 90 PHE A N 1
ATOM 681 C CA . PHE A 1 90 ? 20.641 6.764 -16.924 1.00 92.06 90 PHE A CA 1
ATOM 682 C C . PHE A 1 90 ? 19.733 5.524 -16.929 1.00 92.06 90 PHE A C 1
ATOM 684 O O . PHE A 1 90 ? 18.517 5.666 -17.054 1.00 92.06 90 PHE A O 1
ATOM 691 N N . ASP A 1 91 ? 20.285 4.338 -16.655 1.00 92.12 91 ASP A N 1
ATOM 692 C CA . ASP A 1 91 ? 19.498 3.105 -16.491 1.00 92.12 91 ASP A CA 1
ATOM 693 C C . ASP A 1 91 ? 18.517 3.221 -15.319 1.00 92.12 91 ASP A C 1
ATOM 695 O O . ASP A 1 91 ? 17.367 2.789 -15.408 1.00 92.12 91 ASP A O 1
ATOM 699 N N . GLY A 1 92 ? 18.949 3.853 -14.224 1.00 94.31 92 GLY A N 1
ATOM 700 C CA . GLY A 1 92 ? 18.104 4.160 -13.075 1.00 94.31 92 GLY A CA 1
ATOM 701 C C . GLY A 1 92 ? 16.939 5.082 -13.437 1.00 94.31 92 GLY A C 1
ATOM 702 O O . GLY A 1 92 ? 15.806 4.818 -13.036 1.00 94.31 92 GLY A O 1
ATOM 703 N N . LEU A 1 93 ? 17.178 6.136 -14.225 1.00 93.88 93 LEU A N 1
ATOM 704 C CA . LEU A 1 93 ? 16.124 7.047 -14.679 1.00 93.88 93 LEU A CA 1
ATOM 705 C C . LEU A 1 93 ? 15.109 6.336 -15.576 1.00 93.88 93 LEU A C 1
ATOM 707 O O . LEU A 1 93 ? 13.904 6.472 -15.356 1.00 93.88 93 LEU A O 1
ATOM 711 N N . ILE A 1 94 ? 15.584 5.529 -16.526 1.00 93.31 94 ILE A N 1
ATOM 712 C CA . ILE A 1 94 ? 14.730 4.703 -17.386 1.00 93.31 94 ILE A CA 1
ATOM 713 C C . ILE A 1 94 ? 13.890 3.741 -16.545 1.00 93.31 94 ILE A C 1
ATOM 715 O O . ILE A 1 94 ? 12.663 3.721 -16.663 1.00 93.31 94 ILE A O 1
ATOM 719 N N . ALA A 1 95 ? 14.526 2.984 -15.651 1.00 94.44 95 ALA A N 1
ATOM 720 C CA . ALA A 1 95 ? 13.842 2.037 -14.780 1.00 94.44 95 ALA A CA 1
ATOM 721 C C . ALA A 1 95 ? 12.817 2.726 -13.871 1.00 94.44 95 ALA A C 1
ATOM 723 O O . ALA A 1 95 ? 11.734 2.186 -13.648 1.00 94.44 95 ALA A O 1
ATOM 724 N N . GLY A 1 96 ? 13.121 3.932 -13.388 1.00 95.12 96 GLY A N 1
ATOM 725 C CA . GLY A 1 96 ? 12.202 4.716 -12.576 1.00 95.12 96 GLY A CA 1
ATOM 726 C C . GLY A 1 96 ? 10.954 5.154 -13.337 1.00 95.12 96 GLY A C 1
ATOM 727 O O . GLY A 1 96 ? 9.841 4.998 -12.829 1.00 95.12 96 GLY A O 1
ATOM 728 N N . VAL A 1 97 ? 11.113 5.632 -14.576 1.00 94.31 97 VAL A N 1
ATOM 729 C CA . VAL A 1 97 ? 9.986 5.995 -15.451 1.00 94.31 97 VAL A CA 1
ATOM 730 C C . VAL A 1 97 ? 9.144 4.764 -15.789 1.00 94.31 97 VAL A C 1
ATOM 732 O O . VAL A 1 97 ? 7.924 4.797 -15.625 1.00 94.31 97 VAL A O 1
ATOM 735 N N . ILE A 1 98 ? 9.778 3.657 -16.187 1.00 95.00 98 ILE A N 1
ATOM 736 C CA . ILE A 1 98 ? 9.079 2.397 -16.481 1.00 95.00 98 ILE A CA 1
ATOM 737 C C . ILE A 1 98 ? 8.321 1.906 -15.241 1.00 95.00 98 ILE A C 1
ATOM 739 O O . ILE A 1 98 ? 7.137 1.587 -15.334 1.00 95.00 98 ILE A O 1
ATOM 743 N N . GLY A 1 99 ? 8.960 1.902 -14.068 1.00 95.12 99 GLY A N 1
ATOM 744 C CA . GLY A 1 99 ? 8.343 1.496 -12.805 1.00 95.12 99 GLY A CA 1
ATOM 745 C C . GLY A 1 99 ? 7.127 2.348 -12.433 1.00 95.12 99 GLY A C 1
ATOM 746 O O . GLY A 1 99 ? 6.092 1.803 -12.048 1.00 95.12 99 GLY A O 1
ATOM 747 N N . ALA A 1 100 ? 7.205 3.670 -12.610 1.00 94.25 100 ALA A N 1
ATOM 748 C CA . ALA A 1 100 ? 6.076 4.570 -12.379 1.00 94.25 100 ALA A CA 1
ATOM 749 C C . ALA A 1 100 ? 4.907 4.295 -13.343 1.00 94.25 100 ALA A C 1
ATOM 751 O O . ALA A 1 100 ? 3.756 4.240 -12.905 1.00 94.25 100 ALA A O 1
ATOM 752 N N . ILE A 1 101 ? 5.187 4.063 -14.633 1.00 94.06 101 ILE A N 1
ATOM 753 C CA . ILE A 1 101 ? 4.161 3.729 -15.636 1.00 94.06 101 ILE A CA 1
ATOM 754 C C . ILE A 1 101 ? 3.496 2.389 -15.310 1.00 94.06 101 ILE A C 1
ATOM 756 O O . ILE A 1 101 ? 2.271 2.287 -15.338 1.00 94.06 101 ILE A O 1
ATOM 760 N N . VAL A 1 102 ? 4.274 1.368 -14.945 1.00 94.38 102 VAL A N 1
ATOM 761 C CA . VAL A 1 102 ? 3.739 0.060 -14.535 1.00 94.38 102 VAL A CA 1
ATOM 762 C C . VAL A 1 102 ? 2.815 0.209 -13.329 1.00 94.38 102 VAL A C 1
ATOM 764 O O . VAL A 1 102 ? 1.712 -0.335 -13.334 1.00 94.38 102 VAL A O 1
ATOM 767 N N . LEU A 1 103 ? 3.216 0.984 -12.318 1.00 92.38 103 LEU A N 1
ATOM 768 C CA . LEU A 1 103 ? 2.378 1.253 -11.147 1.00 92.38 103 LEU A CA 1
ATOM 769 C C . LEU A 1 103 ? 1.106 2.022 -11.503 1.00 92.38 103 LEU A C 1
ATOM 771 O O . LEU A 1 103 ? 0.057 1.740 -10.927 1.00 92.38 103 LEU A O 1
ATOM 775 N N . MET A 1 104 ? 1.174 2.953 -12.455 1.00 91.19 104 MET A N 1
ATOM 776 C CA . MET A 1 104 ? 0.000 3.659 -12.967 1.00 91.19 104 MET A CA 1
ATOM 777 C C . MET A 1 104 ? -0.975 2.700 -13.655 1.00 91.19 104 MET A C 1
ATOM 779 O O . MET A 1 104 ? -2.167 2.727 -13.357 1.00 91.19 104 MET A O 1
ATOM 783 N N . VAL A 1 105 ? -0.478 1.806 -14.514 1.00 91.19 105 VAL A N 1
ATOM 784 C CA . VAL A 1 105 ? -1.297 0.776 -15.170 1.00 91.19 105 VAL A CA 1
ATOM 785 C C . VAL A 1 105 ? -1.937 -0.141 -14.129 1.00 91.19 105 VAL A C 1
ATOM 787 O O . VAL A 1 105 ? -3.152 -0.311 -14.133 1.00 91.19 105 VAL A O 1
ATOM 790 N N . VAL A 1 106 ? -1.163 -0.683 -13.188 1.00 90.25 106 VAL A N 1
ATOM 791 C CA . VAL A 1 106 ? -1.690 -1.576 -12.141 1.00 90.25 106 VAL A CA 1
ATOM 792 C C . VAL A 1 106 ? -2.741 -0.869 -11.271 1.00 90.25 106 VAL A C 1
ATOM 794 O O . VAL A 1 106 ? -3.793 -1.447 -11.017 1.00 90.25 106 VAL A O 1
ATOM 797 N N . SER A 1 107 ? -2.516 0.393 -10.891 1.00 87.56 107 SER A N 1
ATOM 798 C CA . SER A 1 107 ? -3.477 1.216 -10.130 1.00 87.56 107 SER A CA 1
ATOM 799 C C . SER A 1 107 ? -4.778 1.474 -10.905 1.00 87.56 107 SER A C 1
ATOM 801 O O . SER A 1 107 ? -5.865 1.414 -10.331 1.00 87.56 107 SER A O 1
ATOM 803 N N . LEU A 1 108 ? -4.711 1.679 -12.226 1.00 87.31 108 LEU A N 1
ATOM 804 C CA . LEU A 1 108 ? -5.911 1.766 -13.066 1.00 87.31 108 LEU A CA 1
ATOM 805 C C . LEU A 1 108 ? -6.682 0.442 -13.090 1.00 87.31 108 LEU A C 1
ATOM 807 O O . LEU A 1 108 ? -7.910 0.442 -13.000 1.00 87.31 108 LEU A O 1
ATOM 811 N N . LEU A 1 109 ? -5.977 -0.688 -13.168 1.00 87.25 109 LEU A N 1
ATOM 812 C CA . LEU A 1 109 ? -6.602 -2.009 -13.156 1.00 87.25 109 LEU A CA 1
ATOM 813 C C . LEU A 1 109 ? -7.204 -2.382 -11.797 1.00 87.25 109 LEU A C 1
ATOM 815 O O . LEU A 1 109 ? -8.172 -3.141 -11.766 1.00 87.25 109 LEU A O 1
ATOM 819 N N . ASP A 1 110 ? -6.680 -1.847 -10.695 1.00 83.75 110 ASP A N 1
ATOM 820 C CA . ASP A 1 110 ? -7.247 -2.021 -9.351 1.00 83.75 110 ASP A CA 1
ATOM 821 C C . ASP A 1 110 ? -8.661 -1.430 -9.220 1.00 83.75 110 ASP A C 1
ATOM 823 O O . ASP A 1 110 ? -9.434 -1.854 -8.360 1.00 83.75 110 ASP A O 1
ATOM 827 N N . ARG A 1 111 ? -9.048 -0.502 -10.108 1.00 82.50 111 ARG A N 1
ATOM 828 C CA . ARG 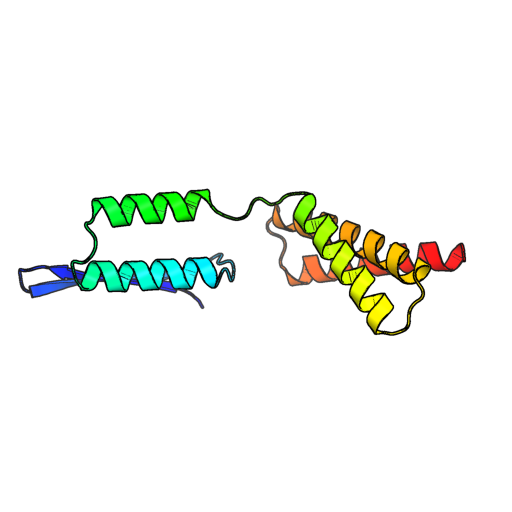A 1 111 ? -10.415 0.049 -10.171 1.00 82.50 111 ARG A CA 1
ATOM 829 C C . ARG A 1 111 ? -11.424 -0.912 -10.802 1.00 82.50 111 ARG A C 1
ATOM 831 O O . ARG A 1 111 ? -12.627 -0.659 -10.751 1.00 82.50 111 ARG A O 1
ATOM 838 N N . HIS A 1 112 ? -10.955 -2.010 -11.388 1.00 85.25 112 HIS A N 1
ATOM 839 C CA . HIS A 1 112 ? -11.770 -3.017 -12.054 1.00 85.25 112 HIS A CA 1
ATOM 840 C C . HIS A 1 112 ? -11.690 -4.364 -11.318 1.00 85.25 112 HIS A C 1
ATOM 842 O O . HIS A 1 112 ? -10.729 -4.627 -10.596 1.00 85.25 112 HIS A O 1
ATOM 848 N N . PRO A 1 113 ? -12.668 -5.272 -11.502 1.00 84.88 113 PRO A N 1
ATOM 849 C CA . PRO A 1 113 ? -12.661 -6.601 -10.883 1.00 84.88 113 PRO A CA 1
ATOM 850 C C . PRO A 1 113 ? -11.672 -7.562 -11.576 1.00 84.88 113 PRO A C 1
ATOM 852 O O . PRO A 1 113 ? -12.008 -8.707 -11.878 1.00 84.88 113 PRO A O 1
ATOM 855 N N . VAL A 1 114 ? -10.452 -7.100 -11.859 1.00 87.19 114 VAL A N 1
ATOM 856 C CA . VAL A 1 114 ? -9.393 -7.882 -12.501 1.00 87.19 114 VAL A CA 1
ATOM 857 C C . VAL A 1 114 ? -8.593 -8.627 -11.423 1.00 87.19 114 VAL A C 1
ATOM 859 O O . VAL A 1 114 ? -8.130 -8.010 -10.465 1.00 87.19 114 VAL A O 1
ATOM 862 N N . PRO A 1 115 ? -8.390 -9.951 -11.541 1.00 88.75 115 PRO A N 1
ATOM 863 C CA . PRO A 1 115 ? -7.537 -10.703 -10.623 1.00 88.75 115 PRO A CA 1
ATOM 864 C C . PRO A 1 115 ? -6.097 -10.170 -10.572 1.00 88.75 115 PRO A C 1
ATOM 866 O O . PRO A 1 115 ? -5.496 -9.912 -11.613 1.00 88.75 115 PRO A O 1
ATOM 869 N N . ARG A 1 116 ? -5.492 -10.123 -9.374 1.00 85.00 116 ARG A N 1
ATOM 870 C CA . ARG A 1 116 ? -4.107 -9.638 -9.159 1.00 85.00 116 ARG A CA 1
ATOM 871 C C . ARG A 1 116 ? -3.057 -10.305 -10.054 1.00 85.00 116 ARG A C 1
ATOM 873 O O . ARG A 1 116 ? -2.102 -9.659 -10.464 1.00 85.00 116 ARG A O 1
ATOM 880 N N . VAL A 1 117 ? -3.239 -11.586 -10.378 1.00 90.81 117 VAL A N 1
ATOM 881 C CA . VAL A 1 117 ? -2.334 -12.316 -11.283 1.00 90.81 117 VAL A CA 1
ATOM 882 C C . VAL A 1 117 ? -2.348 -11.709 -12.690 1.00 90.81 117 VAL A C 1
ATOM 884 O O . VAL A 1 117 ? -1.292 -11.538 -13.289 1.00 90.81 117 VAL A O 1
ATOM 887 N N . LEU A 1 118 ? -3.524 -11.326 -13.198 1.00 92.94 118 LEU A N 1
ATOM 888 C CA . LEU A 1 118 ? -3.644 -10.681 -14.508 1.00 92.94 118 LEU A CA 1
ATOM 889 C C . LEU A 1 118 ? -3.107 -9.250 -14.486 1.00 92.94 118 LEU A C 1
ATOM 891 O O . LEU A 1 118 ? -2.468 -8.832 -15.445 1.00 92.94 118 LEU A O 1
ATOM 895 N N . GLN A 1 119 ? -3.306 -8.520 -13.387 1.00 91.88 119 GLN A N 1
ATOM 896 C CA . GLN A 1 119 ? -2.707 -7.195 -13.214 1.00 91.88 119 GLN A CA 1
ATOM 897 C C . GLN A 1 119 ? -1.174 -7.264 -13.265 1.00 91.88 119 GLN A C 1
ATOM 899 O O . GLN A 1 119 ? -0.547 -6.479 -13.971 1.00 91.88 119 GLN A O 1
ATOM 904 N N . ALA A 1 120 ? -0.572 -8.237 -12.570 1.00 91.31 120 ALA A N 1
ATOM 905 C CA . ALA A 1 120 ? 0.871 -8.461 -12.588 1.00 91.31 120 ALA A CA 1
ATOM 906 C C . ALA A 1 120 ? 1.373 -8.859 -13.984 1.00 91.31 120 ALA A C 1
ATOM 908 O O . ALA A 1 120 ? 2.382 -8.328 -14.443 1.00 91.31 120 ALA A O 1
ATOM 909 N N . ALA A 1 121 ? 0.649 -9.741 -14.681 1.00 95.69 121 ALA A N 1
ATOM 910 C CA . ALA A 1 121 ? 0.981 -10.129 -16.050 1.00 95.69 121 ALA A CA 1
ATOM 911 C C . ALA A 1 121 ? 0.952 -8.927 -17.009 1.00 95.69 121 ALA A C 1
ATOM 913 O O . ALA A 1 121 ? 1.893 -8.726 -17.772 1.00 95.69 121 ALA A O 1
ATOM 914 N N . LEU A 1 122 ? -0.083 -8.085 -16.935 1.00 95.12 122 LEU A N 1
ATOM 915 C CA . LEU A 1 122 ? -0.195 -6.880 -17.762 1.00 95.12 122 LEU A CA 1
ATOM 916 C C . LEU A 1 122 ? 0.877 -5.843 -17.414 1.00 95.12 122 LEU A C 1
ATOM 918 O O . LEU A 1 122 ? 1.481 -5.268 -18.317 1.00 95.12 122 LEU A O 1
ATOM 922 N N . GLY A 1 123 ? 1.177 -5.656 -16.127 1.00 94.44 123 GLY A N 1
ATOM 923 C CA . GLY A 1 123 ? 2.293 -4.821 -15.686 1.00 94.44 123 GLY A CA 1
ATOM 924 C C . GLY A 1 123 ? 3.636 -5.296 -16.249 1.00 94.44 123 GLY A C 1
ATOM 925 O O . GLY A 1 123 ? 4.414 -4.481 -16.739 1.00 94.44 123 GLY A O 1
ATOM 926 N N . ALA A 1 124 ? 3.886 -6.609 -16.260 1.00 94.69 124 ALA A N 1
ATOM 927 C CA . ALA A 1 124 ? 5.096 -7.191 -16.841 1.00 94.69 124 ALA A CA 1
ATOM 928 C C . ALA A 1 124 ? 5.171 -6.997 -18.365 1.00 94.69 124 ALA A C 1
ATOM 930 O O . ALA A 1 124 ? 6.232 -6.656 -18.883 1.00 94.69 124 ALA A O 1
ATOM 931 N N . VAL A 1 125 ? 4.051 -7.154 -19.082 1.00 96.69 125 VAL A N 1
ATOM 932 C CA . VAL A 1 125 ? 3.975 -6.885 -20.530 1.00 96.69 125 VAL A CA 1
ATOM 933 C C . VAL A 1 125 ? 4.303 -5.423 -20.835 1.00 96.69 125 VAL A C 1
ATOM 935 O O . VAL A 1 125 ? 5.085 -5.150 -21.746 1.00 96.69 125 VAL A O 1
ATOM 938 N N . VAL A 1 126 ? 3.756 -4.480 -20.064 1.00 96.00 126 VAL A N 1
ATOM 939 C CA . VAL A 1 126 ? 4.056 -3.048 -20.213 1.00 96.00 126 VAL A CA 1
ATOM 940 C C . VAL A 1 126 ? 5.532 -2.767 -19.936 1.00 96.00 126 VAL A C 1
ATOM 942 O O . VAL A 1 126 ? 6.185 -2.126 -20.756 1.00 96.00 126 VAL A O 1
ATOM 945 N N . ALA A 1 127 ? 6.077 -3.289 -18.833 1.00 95.00 127 ALA A N 1
ATOM 946 C CA . ALA A 1 127 ? 7.492 -3.143 -18.496 1.00 95.00 127 ALA A CA 1
ATOM 947 C C . ALA A 1 127 ? 8.402 -3.644 -19.624 1.00 95.00 127 ALA A C 1
ATOM 949 O O . ALA A 1 127 ? 9.288 -2.919 -20.071 1.00 95.00 127 ALA A O 1
ATOM 950 N N . ALA A 1 128 ? 8.152 -4.862 -20.109 1.00 95.12 128 ALA A N 1
ATOM 951 C CA . ALA A 1 128 ? 8.940 -5.487 -21.162 1.00 95.12 128 ALA A CA 1
ATOM 952 C C . ALA A 1 128 ? 8.850 -4.707 -22.481 1.00 95.12 128 ALA A C 1
ATOM 954 O O . ALA A 1 128 ? 9.868 -4.490 -23.129 1.00 95.12 128 ALA A O 1
ATOM 955 N N . SER A 1 129 ? 7.655 -4.241 -22.854 1.00 94.88 129 SER A N 1
ATOM 956 C CA . SER A 1 129 ? 7.446 -3.484 -24.095 1.00 94.88 129 SER A CA 1
ATOM 957 C C . SER A 1 129 ? 8.175 -2.140 -24.069 1.00 94.88 129 SER A C 1
ATOM 959 O O . SER A 1 129 ? 8.829 -1.775 -25.044 1.00 94.88 129 SER A O 1
ATOM 961 N N . LEU A 1 130 ? 8.109 -1.421 -22.943 1.00 94.50 130 LEU A N 1
ATOM 962 C CA . LEU A 1 130 ? 8.818 -0.152 -22.770 1.00 94.50 130 LEU A CA 1
ATOM 963 C C . LEU A 1 130 ? 10.333 -0.358 -22.737 1.00 94.50 130 LEU A C 1
ATOM 965 O O . LEU A 1 130 ? 11.056 0.363 -23.416 1.00 94.50 130 LEU A O 1
ATOM 969 N N . ALA A 1 131 ? 10.811 -1.362 -21.999 1.00 92.19 131 ALA A N 1
ATOM 970 C CA . ALA A 1 131 ? 12.234 -1.672 -21.918 1.00 92.19 131 ALA A CA 1
ATOM 971 C C . ALA A 1 131 ? 12.812 -2.073 -23.285 1.00 92.19 131 ALA A C 1
ATOM 973 O O . ALA A 1 131 ? 13.841 -1.539 -23.691 1.00 92.19 131 ALA A O 1
ATOM 974 N N . MET A 1 132 ? 12.128 -2.953 -24.027 1.00 92.19 132 MET A N 1
ATOM 975 C CA . MET A 1 132 ? 12.541 -3.335 -25.382 1.00 92.19 132 MET A CA 1
ATOM 976 C C . MET A 1 132 ? 12.513 -2.140 -26.333 1.00 92.19 132 MET A C 1
ATOM 978 O O . MET A 1 132 ? 13.467 -1.943 -27.079 1.00 92.19 132 MET A O 1
ATOM 982 N N . GLY A 1 133 ? 11.466 -1.313 -26.270 1.00 89.81 133 GLY A N 1
ATOM 983 C CA . GLY A 1 133 ? 11.386 -0.084 -27.052 1.00 89.81 133 GLY A CA 1
ATOM 984 C C . GLY A 1 133 ? 12.589 0.822 -26.801 1.00 89.81 133 GLY A C 1
ATOM 985 O O . GLY A 1 133 ? 13.256 1.212 -27.749 1.00 89.81 133 GLY A O 1
ATOM 986 N N . MET A 1 134 ? 12.933 1.089 -25.537 1.00 85.69 134 MET A N 1
ATOM 987 C CA . MET A 1 134 ? 14.090 1.929 -25.200 1.00 85.69 134 MET A CA 1
ATOM 988 C C . MET A 1 134 ? 15.426 1.298 -25.595 1.00 85.69 134 MET A C 1
ATOM 990 O O . MET A 1 134 ? 16.312 2.018 -26.040 1.00 85.69 134 MET A O 1
ATOM 994 N N . SER A 1 135 ? 15.555 -0.029 -25.514 1.00 81.81 135 SER A N 1
ATOM 995 C CA . SER A 1 135 ? 16.771 -0.732 -25.947 1.00 81.81 135 SER A CA 1
ATOM 996 C C . SER A 1 135 ? 17.051 -0.623 -27.447 1.00 81.81 135 SER A C 1
ATOM 998 O O . SER A 1 135 ? 18.184 -0.814 -27.857 1.00 81.81 135 SER A O 1
ATOM 1000 N N . GLN A 1 136 ? 16.043 -0.318 -28.272 1.00 78.88 136 GLN A N 1
ATOM 1001 C CA . GLN A 1 136 ? 16.234 -0.103 -29.711 1.00 78.88 136 GLN A CA 1
ATOM 1002 C C . GLN A 1 136 ? 16.713 1.317 -30.050 1.00 78.88 136 GLN A C 1
ATOM 1004 O O . GLN A 1 136 ? 17.152 1.552 -31.174 1.00 78.88 136 GLN A O 1
ATOM 1009 N N . PHE A 1 137 ? 16.604 2.261 -29.110 1.00 69.19 137 PHE A N 1
ATOM 1010 C CA . PHE A 1 137 ? 17.034 3.654 -29.278 1.00 69.19 137 PHE A CA 1
ATOM 1011 C C . PHE A 1 137 ? 18.389 3.960 -28.615 1.00 69.19 137 PHE A C 1
ATOM 1013 O O . PHE A 1 137 ? 18.900 5.067 -28.794 1.00 69.19 137 PHE A O 1
ATOM 1020 N N . LEU A 1 138 ? 18.935 3.011 -27.849 1.00 62.31 138 LEU A N 1
ATOM 1021 C CA . LEU A 1 138 ? 20.231 3.066 -27.161 1.00 62.31 138 LEU A CA 1
ATOM 1022 C C . LEU A 1 138 ? 21.279 2.258 -27.923 1.00 62.31 138 LEU A C 1
ATOM 1024 O O . LEU A 1 138 ? 22.433 2.735 -27.979 1.00 62.31 138 LEU A O 1
#

Foldseek 3Di:
DDWDWDWDQDPVRDIDIDIGDDPDDDPPVVLVVVLVVLVVCVVVVVDDPVRSVVVVVVSVVVPDDPDLVVLQVQLQVQLVVCVVVPHDNVVSNLRSVLSSVLSVQLSVCVVDPDDPVVSVVVSVVSSVVSVVVVVVVD

pLDDT: mean 88.61, std 9.29, range [48.91, 96.69]

Radius of gyration: 22.11 Å; chains: 1; bounding box: 51×27×62 Å